Protein AF-A0A378PR17-F1 (afdb_monomer_lite)

Secondary structure (DSSP, 8-state):
-B-TTS-B-TT-EEEEEETTS-EEEEEE--TTS--GGGG-SS---EEEEEE-TT--S--------

Organism: Moraxella bovis (NCBI:txid476)

Sequence (65 aa):
MKDKNDHPLSGKSYILYNNDGEVVETGILDKEGKTSVLYDKLEKEYYIHILDVNCKNLTRYLHFV

Structure (mmCIF, N/CA/C/O backbone):
data_AF-A0A378PR17-F1
#
_entry.id   AF-A0A378PR17-F1
#
loop_
_atom_site.group_PDB
_atom_site.id
_atom_site.type_symbol
_atom_site.label_atom_id
_atom_site.label_alt_id
_atom_site.label_comp_id
_atom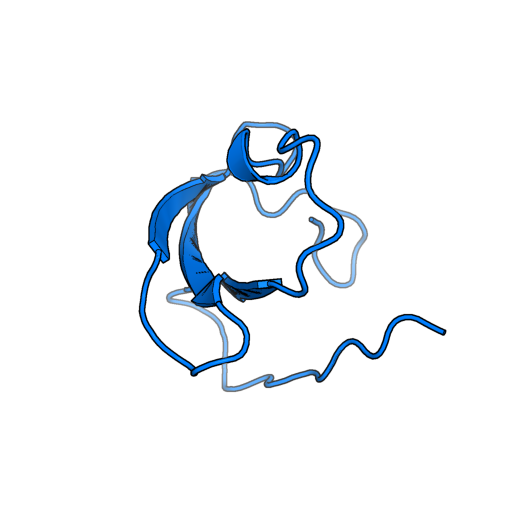_site.label_asym_id
_atom_site.label_entity_id
_atom_site.label_seq_id
_atom_site.pdbx_PDB_ins_code
_atom_site.Cartn_x
_atom_site.Cartn_y
_atom_site.Cartn_z
_atom_site.occupancy
_atom_site.B_iso_or_equiv
_atom_site.auth_seq_id
_atom_site.auth_comp_id
_atom_site.auth_asym_id
_atom_site.auth_atom_id
_atom_site.pdbx_PDB_model_num
ATOM 1 N N . MET A 1 1 ? 4.438 4.965 -1.879 1.00 82.31 1 MET A N 1
ATOM 2 C CA . MET A 1 1 ? 5.224 3.966 -1.122 1.00 82.31 1 MET A CA 1
ATOM 3 C C . MET A 1 1 ? 6.536 3.755 -1.847 1.00 82.31 1 MET A C 1
ATOM 5 O O . MET A 1 1 ? 6.536 3.672 -3.072 1.00 82.31 1 MET A O 1
ATOM 9 N N . LYS A 1 2 ? 7.645 3.745 -1.109 1.00 86.56 2 LYS A N 1
ATOM 10 C CA . LYS A 1 2 ? 8.999 3.725 -1.670 1.00 86.56 2 LYS A CA 1
ATOM 11 C C . LYS A 1 2 ? 9.877 2.717 -0.928 1.00 86.56 2 LYS A C 1
ATOM 13 O O . LYS A 1 2 ? 9.569 2.365 0.211 1.00 86.56 2 LYS A O 1
ATOM 18 N N . ASP A 1 3 ? 10.932 2.249 -1.583 1.00 84.44 3 ASP A N 1
ATOM 19 C CA . ASP A 1 3 ? 11.948 1.385 -0.992 1.00 84.44 3 ASP A CA 1
ATOM 20 C C . ASP A 1 3 ? 12.933 2.178 -0.104 1.00 84.44 3 ASP A C 1
ATOM 22 O O . ASP A 1 3 ? 12.802 3.384 0.111 1.00 84.44 3 ASP A O 1
ATOM 26 N N . LYS A 1 4 ? 13.952 1.489 0.421 1.00 85.88 4 LYS A N 1
ATOM 27 C CA . LYS A 1 4 ? 14.999 2.090 1.268 1.00 85.88 4 LYS A CA 1
ATOM 28 C C . LYS A 1 4 ? 15.891 3.121 0.557 1.00 85.88 4 LYS A C 1
ATOM 30 O O . LYS A 1 4 ? 16.622 3.835 1.233 1.00 85.88 4 LYS A O 1
ATOM 35 N N . ASN A 1 5 ? 15.865 3.157 -0.772 1.00 88.06 5 ASN A N 1
ATOM 36 C CA . ASN A 1 5 ? 16.643 4.061 -1.613 1.00 88.06 5 ASN A CA 1
ATOM 37 C C . ASN A 1 5 ? 15.772 5.205 -2.166 1.00 88.06 5 ASN A C 1
ATOM 39 O O . ASN A 1 5 ? 16.197 5.897 -3.085 1.00 88.06 5 ASN A O 1
ATOM 43 N N . ASP A 1 6 ? 14.560 5.396 -1.629 1.00 86.44 6 ASP A N 1
ATOM 44 C CA . ASP A 1 6 ? 13.572 6.378 -2.093 1.00 86.44 6 ASP A CA 1
ATOM 45 C C . ASP A 1 6 ? 13.031 6.108 -3.516 1.00 86.44 6 ASP A C 1
ATOM 47 O O . ASP A 1 6 ? 12.388 6.967 -4.126 1.00 86.44 6 ASP A O 1
ATOM 51 N N . HIS A 1 7 ? 13.203 4.890 -4.041 1.00 87.19 7 HIS A N 1
ATOM 52 C CA . HIS A 1 7 ? 12.584 4.501 -5.305 1.00 87.19 7 HIS A CA 1
ATOM 53 C C . HIS A 1 7 ? 11.125 4.080 -5.094 1.00 87.19 7 HIS A C 1
ATOM 55 O O . HIS A 1 7 ? 10.841 3.298 -4.183 1.00 87.19 7 HIS A O 1
ATOM 61 N N . PRO A 1 8 ? 10.180 4.540 -5.933 1.00 88.38 8 PRO A N 1
ATOM 62 C CA . PRO A 1 8 ? 8.798 4.081 -5.880 1.00 88.38 8 PRO A CA 1
ATOM 63 C C . PRO A 1 8 ? 8.692 2.560 -5.987 1.00 88.38 8 PRO A C 1
ATOM 65 O O . PRO A 1 8 ? 9.306 1.947 -6.860 1.00 88.38 8 PRO A O 1
ATOM 68 N N . LEU A 1 9 ? 7.840 1.955 -5.158 1.00 88.19 9 LEU A N 1
ATOM 69 C CA . LEU A 1 9 ? 7.504 0.526 -5.233 1.00 88.19 9 LEU A CA 1
ATOM 70 C C . LEU A 1 9 ? 6.519 0.239 -6.379 1.00 88.19 9 LEU A C 1
ATOM 72 O O . LEU A 1 9 ? 5.531 -0.472 -6.213 1.00 88.19 9 LEU A O 1
ATOM 76 N N . SER A 1 10 ? 6.762 0.836 -7.542 1.00 90.62 10 SER A N 1
ATOM 77 C CA . SER A 1 10 ? 5.882 0.724 -8.697 1.00 90.62 10 SER A CA 1
ATOM 78 C C . SER A 1 10 ? 5.765 -0.715 -9.193 1.00 90.62 10 SER A C 1
ATOM 80 O O . SER A 1 10 ? 6.746 -1.463 -9.206 1.00 90.62 10 SER A O 1
ATOM 82 N N . GLY A 1 11 ? 4.555 -1.107 -9.602 1.00 90.06 11 GLY A N 1
ATOM 83 C CA . GLY A 1 11 ? 4.290 -2.431 -10.161 1.00 90.06 11 GLY A CA 1
ATOM 84 C C . GLY A 1 11 ? 4.301 -3.559 -9.129 1.00 90.06 11 GLY A C 1
ATOM 85 O O . GLY A 1 11 ? 4.142 -4.720 -9.501 1.00 90.06 11 GLY A O 1
ATOM 86 N N . LYS A 1 12 ? 4.485 -3.252 -7.838 1.00 88.56 12 LYS A N 1
ATOM 87 C CA . LYS A 1 12 ? 4.384 -4.238 -6.759 1.00 88.56 12 LYS A CA 1
ATOM 88 C C . LYS A 1 12 ? 2.923 -4.484 -6.406 1.00 88.56 12 LYS A C 1
ATOM 90 O O . LYS A 1 12 ? 2.129 -3.543 -6.342 1.00 88.56 12 LYS 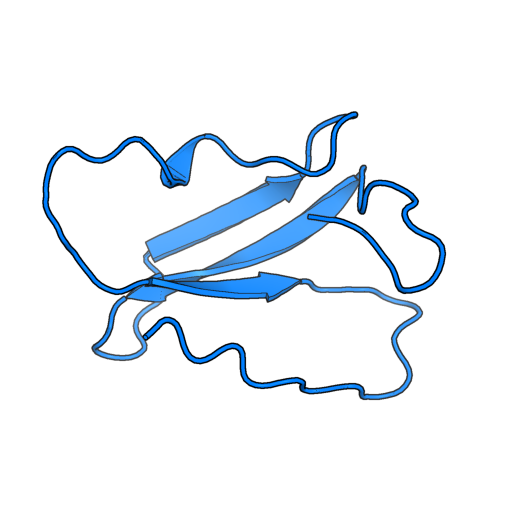A O 1
ATOM 95 N N . SER A 1 13 ? 2.594 -5.745 -6.146 1.00 90.62 13 SER A N 1
ATOM 96 C CA . SER A 1 13 ? 1.275 -6.117 -5.648 1.00 90.62 13 SER A CA 1
ATOM 97 C C . SER A 1 13 ? 1.134 -5.716 -4.182 1.00 90.62 13 SER A C 1
ATOM 99 O O . SER A 1 13 ? 2.101 -5.773 -3.421 1.00 90.62 13 SER A O 1
ATOM 101 N N . TYR A 1 14 ? -0.070 -5.342 -3.771 1.00 89.50 14 TYR A N 1
ATOM 102 C CA . TYR A 1 14 ? -0.393 -5.047 -2.381 1.00 89.50 14 TYR A CA 1
ATOM 103 C C . TYR A 1 14 ? -1.679 -5.741 -1.942 1.00 89.50 14 TYR A C 1
ATOM 105 O O . TYR A 1 14 ? -2.554 -6.035 -2.760 1.00 89.50 14 TYR A O 1
ATOM 113 N N . ILE A 1 15 ? -1.787 -5.953 -0.633 1.00 90.50 15 ILE A N 1
ATOM 114 C CA . ILE A 1 15 ? -3.015 -6.342 0.056 1.00 90.50 15 ILE A CA 1
ATOM 115 C C . ILE A 1 15 ? -3.311 -5.278 1.109 1.00 90.50 15 ILE A C 1
ATOM 117 O O . ILE A 1 15 ? -2.415 -4.887 1.860 1.00 90.50 15 ILE A O 1
ATOM 121 N N . LEU A 1 16 ? -4.549 -4.806 1.146 1.00 88.12 16 LEU A N 1
ATOM 122 C CA . LEU A 1 16 ? -5.066 -3.880 2.139 1.00 88.12 16 LEU A CA 1
ATOM 123 C C . LEU A 1 16 ? -5.984 -4.624 3.104 1.00 88.12 16 LEU A C 1
ATOM 125 O O . LEU A 1 16 ? -6.882 -5.350 2.674 1.00 88.12 16 LEU A O 1
ATOM 129 N N . TYR A 1 17 ? -5.783 -4.388 4.391 1.00 87.81 17 TYR A N 1
ATOM 130 C CA . TYR A 1 17 ? -6.571 -4.947 5.475 1.00 87.81 17 TYR A CA 1
ATOM 131 C C . TYR A 1 17 ? -7.246 -3.832 6.268 1.00 87.81 17 TYR A C 1
ATOM 133 O O . TYR A 1 17 ? -6.662 -2.758 6.433 1.00 87.81 17 TYR A O 1
ATOM 141 N N . ASN A 1 18 ? -8.450 -4.087 6.774 1.00 87.31 18 ASN A N 1
ATOM 142 C CA . ASN A 1 18 ? -9.068 -3.240 7.796 1.00 87.31 18 ASN A CA 1
ATOM 143 C C . ASN A 1 18 ? -8.463 -3.536 9.182 1.00 87.31 18 ASN A C 1
ATOM 145 O O . ASN A 1 18 ? -7.614 -4.418 9.335 1.00 87.31 18 ASN A O 1
ATOM 149 N N . ASN A 1 19 ? -8.905 -2.793 10.198 1.00 85.94 19 ASN A N 1
ATOM 150 C CA . ASN A 1 19 ? -8.449 -2.986 11.576 1.00 85.94 19 ASN A CA 1
ATOM 151 C C . ASN A 1 19 ? -8.837 -4.355 12.171 1.00 85.94 19 ASN A C 1
ATOM 153 O O . ASN A 1 19 ? -8.167 -4.862 13.063 1.00 85.94 19 ASN A O 1
ATOM 157 N N . ASP A 1 20 ? -9.875 -4.994 11.630 1.00 88.75 20 ASP A N 1
ATOM 158 C CA . ASP A 1 20 ? -10.298 -6.342 12.024 1.00 88.75 20 ASP A CA 1
ATOM 159 C C . ASP A 1 20 ? -9.413 -7.445 11.402 1.00 88.75 20 ASP A C 1
ATOM 161 O O . ASP A 1 20 ? -9.570 -8.630 11.701 1.00 88.75 20 ASP A O 1
ATOM 165 N N . GLY A 1 21 ? -8.453 -7.069 10.547 1.00 86.25 21 GLY A N 1
ATOM 166 C CA . GLY A 1 21 ? -7.550 -7.985 9.849 1.00 86.25 21 GLY A CA 1
ATOM 167 C C . GLY A 1 21 ? -8.155 -8.634 8.601 1.00 86.25 21 GLY A C 1
ATOM 168 O O . GLY A 1 21 ? -7.545 -9.534 8.019 1.00 86.25 21 GLY A O 1
ATOM 169 N N . GLU A 1 22 ? -9.330 -8.188 8.160 1.00 88.81 22 GLU A N 1
ATOM 170 C CA . GLU A 1 22 ? -9.983 -8.671 6.946 1.00 88.81 22 GLU A CA 1
ATOM 171 C C . GLU A 1 22 ? -9.412 -7.981 5.708 1.00 88.81 22 GLU A C 1
ATOM 173 O O . GLU A 1 22 ? -9.120 -6.784 5.721 1.00 88.81 22 GLU A O 1
ATOM 178 N N . VAL A 1 23 ? -9.283 -8.728 4.609 1.00 88.81 23 VAL A N 1
ATOM 179 C CA . VAL A 1 23 ? -8.834 -8.176 3.326 1.00 88.81 23 VAL A CA 1
ATOM 180 C C . VAL A 1 23 ? -9.935 -7.305 2.733 1.00 88.81 23 VAL A C 1
ATOM 182 O O . VAL A 1 23 ? -11.013 -7.792 2.401 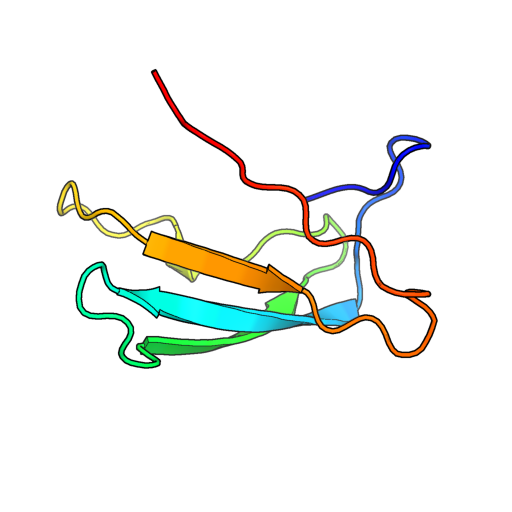1.00 88.81 23 VAL A O 1
ATOM 185 N N . VAL A 1 24 ? -9.626 -6.027 2.551 1.00 88.38 24 VAL A N 1
ATOM 186 C CA . VAL A 1 24 ? -10.517 -5.040 1.931 1.00 88.38 24 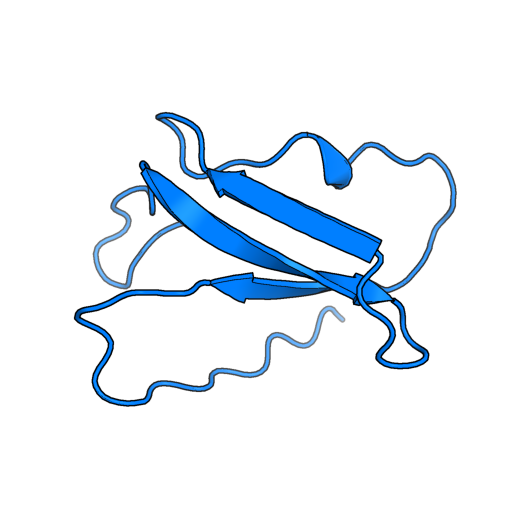VAL A CA 1
ATOM 187 C C . VAL A 1 24 ? -10.259 -4.960 0.434 1.00 88.38 24 VAL A C 1
ATOM 189 O O . VAL A 1 24 ? -11.196 -4.925 -0.358 1.00 88.38 24 VAL A O 1
ATOM 192 N N . GLU A 1 25 ? -8.986 -4.951 0.032 1.00 87.19 25 GLU A N 1
ATOM 193 C CA . GLU A 1 25 ? -8.615 -4.808 -1.372 1.00 87.19 25 GLU A CA 1
ATOM 194 C C . GLU A 1 25 ? -7.255 -5.437 -1.676 1.00 87.19 25 GLU A C 1
ATOM 196 O O . GLU A 1 25 ? -6.362 -5.497 -0.832 1.00 87.19 25 GLU A O 1
ATOM 201 N N . THR A 1 26 ? -7.074 -5.859 -2.924 1.00 89.88 26 THR A N 1
ATOM 202 C CA . THR A 1 26 ? -5.771 -6.211 -3.490 1.00 89.88 26 THR A CA 1
ATOM 203 C C . THR A 1 26 ? -5.561 -5.464 -4.795 1.00 89.88 26 THR A C 1
ATOM 205 O O . THR A 1 26 ? -6.498 -5.348 -5.585 1.00 89.88 26 THR A O 1
ATOM 208 N N . GLY A 1 27 ? -4.337 -5.029 -5.073 1.00 89.81 27 GLY A N 1
ATOM 209 C CA . GLY A 1 27 ? -4.051 -4.311 -6.311 1.00 89.81 27 GLY A CA 1
ATOM 210 C C . GLY A 1 27 ? -2.570 -4.239 -6.642 1.00 89.81 27 GLY A C 1
ATOM 211 O O . GLY A 1 27 ? -1.741 -4.907 -6.024 1.00 89.81 27 GLY A O 1
ATOM 212 N N . ILE A 1 28 ? -2.247 -3.419 -7.640 1.00 90.69 28 ILE A N 1
ATOM 213 C CA . ILE A 1 28 ? -0.878 -3.138 -8.078 1.00 90.69 28 ILE A CA 1
ATOM 214 C C . ILE A 1 28 ? -0.623 -1.644 -7.897 1.00 90.69 28 ILE A C 1
ATOM 216 O O . ILE A 1 28 ? -1.446 -0.821 -8.297 1.00 90.69 28 ILE A O 1
ATOM 220 N N . LEU A 1 29 ? 0.511 -1.294 -7.291 1.00 89.19 29 LEU A N 1
ATOM 221 C CA . LEU A 1 29 ? 0.908 0.099 -7.116 1.00 89.19 29 LEU A CA 1
ATOM 222 C C . LEU A 1 29 ? 1.238 0.762 -8.458 1.00 89.19 29 LEU A C 1
ATOM 224 O O . LEU A 1 29 ? 1.892 0.169 -9.322 1.00 89.19 29 LEU A O 1
ATOM 228 N N . ASP A 1 30 ? 0.836 2.023 -8.603 1.00 90.50 30 ASP A N 1
ATOM 229 C CA . ASP A 1 30 ? 1.078 2.804 -9.815 1.00 90.50 30 ASP A CA 1
ATOM 230 C C . ASP A 1 30 ? 2.568 3.159 -10.025 1.00 90.50 30 ASP A C 1
ATOM 232 O O . ASP A 1 30 ? 3.459 2.764 -9.268 1.00 90.50 30 ASP A O 1
ATOM 236 N N . LYS A 1 31 ? 2.871 3.928 -11.078 1.00 91.69 31 LYS A N 1
ATOM 237 C CA . LYS A 1 31 ? 4.233 4.408 -11.400 1.00 91.69 31 LYS A CA 1
ATOM 238 C C . LYS A 1 31 ? 4.898 5.234 -10.288 1.00 91.69 31 LYS A C 1
ATOM 240 O O . LYS A 1 31 ? 6.120 5.331 -10.244 1.00 91.69 31 LYS A O 1
ATOM 245 N N . GLU A 1 32 ? 4.110 5.818 -9.392 1.00 89.38 32 GLU A N 1
ATOM 246 C CA . GLU A 1 32 ? 4.568 6.612 -8.249 1.00 89.38 32 GLU A CA 1
ATOM 247 C C . GLU A 1 32 ? 4.562 5.802 -6.938 1.00 89.38 32 GLU A C 1
ATOM 249 O O . GLU A 1 32 ? 4.894 6.327 -5.869 1.00 89.38 32 GLU A O 1
ATOM 254 N N . GLY A 1 33 ? 4.216 4.511 -6.996 1.00 87.00 33 GLY A N 1
ATOM 255 C CA . GLY A 1 33 ? 4.106 3.641 -5.830 1.00 87.00 33 GLY A CA 1
ATOM 256 C C . GLY A 1 33 ? 2.885 3.962 -4.962 1.00 87.00 33 GLY A C 1
ATOM 257 O O . GLY A 1 33 ? 2.948 3.772 -3.745 1.00 87.00 33 GLY A O 1
ATOM 258 N N . LYS A 1 34 ? 1.821 4.535 -5.530 1.00 86.50 34 LYS A N 1
ATOM 259 C CA . LYS A 1 34 ? 0.586 4.913 -4.827 1.00 86.50 34 LYS A CA 1
ATOM 260 C C . LYS A 1 34 ? -0.553 3.947 -5.164 1.00 86.50 34 LYS A C 1
ATOM 262 O O . LYS A 1 34 ? -0.501 3.207 -6.145 1.00 86.50 34 LYS A O 1
ATOM 267 N N . THR A 1 35 ? -1.575 3.965 -4.312 1.00 84.25 35 THR A N 1
ATOM 268 C CA . THR A 1 35 ? -2.849 3.268 -4.503 1.00 84.25 35 THR A CA 1
ATOM 269 C C . THR A 1 35 ? -4.006 4.238 -4.248 1.00 84.25 35 THR A C 1
ATOM 271 O O . THR A 1 35 ? -3.888 5.141 -3.415 1.00 84.25 35 THR A O 1
ATOM 274 N N . SER A 1 36 ? -5.113 4.063 -4.971 1.00 74.94 36 SER A N 1
ATOM 275 C CA . SER A 1 36 ? -6.308 4.909 -4.884 1.00 74.94 36 SER A CA 1
ATOM 276 C C . SER A 1 36 ? -7.127 4.698 -3.606 1.00 74.94 36 SER A C 1
ATOM 278 O O . SER A 1 36 ? -7.976 5.532 -3.304 1.00 74.94 36 SER A O 1
ATOM 280 N N . VAL A 1 37 ? -6.862 3.636 -2.835 1.00 66.56 37 VAL A N 1
ATOM 281 C CA . VAL A 1 37 ? -7.692 3.263 -1.670 1.00 66.56 37 VAL A CA 1
ATOM 282 C C . VAL A 1 37 ? -7.555 4.224 -0.485 1.00 66.56 37 VAL A C 1
ATOM 284 O O . VAL A 1 37 ? -8.416 4.277 0.382 1.00 66.56 37 VAL A O 1
ATOM 287 N N . LEU A 1 38 ? -6.510 5.053 -0.456 1.00 63.84 38 LEU A N 1
ATOM 288 C CA . LEU A 1 38 ? -6.255 5.988 0.648 1.00 63.84 38 LEU A CA 1
ATOM 289 C C . LEU A 1 38 ? -7.145 7.250 0.631 1.00 63.84 38 LEU A C 1
ATOM 291 O O . LEU A 1 38 ? -6.927 8.151 1.434 1.00 63.84 38 LEU A O 1
ATOM 295 N N . TYR A 1 39 ? -8.127 7.339 -0.272 1.00 57.78 39 TYR A N 1
ATOM 296 C CA . TYR A 1 39 ? -9.022 8.497 -0.412 1.00 57.78 39 TYR A CA 1
ATOM 297 C C . TYR A 1 39 ? -10.426 8.275 0.168 1.00 57.78 39 TYR A C 1
ATOM 299 O O . TYR A 1 39 ? -11.383 8.910 -0.283 1.00 57.78 39 TYR A O 1
ATOM 307 N N . ASP A 1 40 ? -10.579 7.393 1.157 1.00 57.09 40 ASP A N 1
ATOM 308 C CA . ASP A 1 40 ? -11.865 7.250 1.836 1.00 57.09 40 ASP A CA 1
ATOM 309 C C . ASP A 1 40 ? -12.037 8.327 2.924 1.00 57.09 40 ASP A C 1
ATOM 311 O O . ASP A 1 40 ? -11.117 8.631 3.681 1.00 57.09 40 ASP A O 1
ATOM 315 N N . LYS A 1 41 ? -13.219 8.951 2.978 1.00 56.75 41 LYS A N 1
ATOM 316 C CA . LYS A 1 41 ? -13.526 10.091 3.874 1.00 56.75 41 LYS A CA 1
ATOM 317 C C . LYS A 1 41 ? -13.747 9.680 5.331 1.00 56.75 41 LYS A C 1
ATOM 319 O O . LYS A 1 41 ? -13.977 10.536 6.183 1.00 56.75 41 LYS A O 1
ATOM 324 N N . LEU A 1 42 ? -13.755 8.381 5.597 1.00 61.22 42 LEU A N 1
ATOM 325 C CA . LEU A 1 42 ? -13.899 7.821 6.927 1.00 61.22 42 LEU A CA 1
ATOM 326 C C . LEU A 1 42 ? -12.501 7.612 7.504 1.00 61.22 42 LEU A C 1
ATOM 328 O O . LEU A 1 42 ? -11.710 6.872 6.924 1.00 61.22 42 LEU A O 1
ATOM 332 N N . GLU A 1 43 ? -12.216 8.243 8.644 1.00 64.31 43 GLU A N 1
ATOM 333 C CA . GLU A 1 43 ? -11.011 7.982 9.436 1.00 64.31 43 GLU A CA 1
ATOM 334 C C . GLU A 1 43 ? -11.055 6.538 9.950 1.00 64.31 43 GLU A C 1
ATOM 336 O O . GLU A 1 43 ? -11.560 6.241 11.031 1.00 64.31 43 GLU A O 1
ATOM 341 N N . LYS A 1 44 ? -10.597 5.612 9.111 1.00 71.75 44 LYS A N 1
ATOM 342 C CA . LYS A 1 44 ? -10.454 4.196 9.424 1.00 71.75 44 LYS A CA 1
ATOM 343 C C . LYS A 1 44 ? -8.990 3.821 9.318 1.00 71.75 44 LYS A C 1
ATOM 345 O O . LYS A 1 44 ? -8.289 4.234 8.395 1.00 71.75 44 LYS A O 1
ATOM 350 N N . GLU A 1 45 ? -8.551 3.009 10.264 1.00 77.19 45 GLU A N 1
ATOM 351 C CA . GLU A 1 45 ? -7.225 2.416 10.231 1.00 77.19 45 GLU A CA 1
ATOM 352 C C . GLU A 1 45 ? -7.207 1.278 9.212 1.0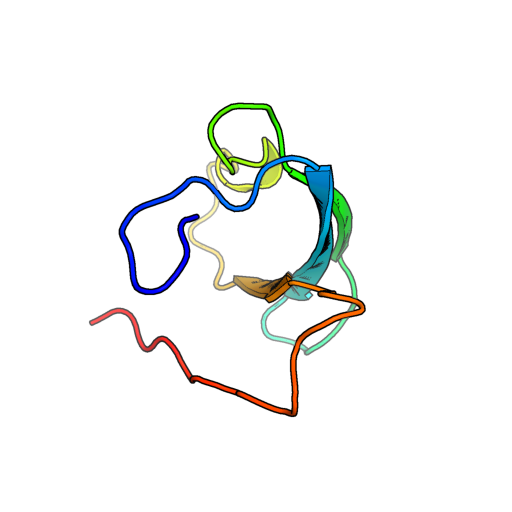0 77.19 45 GLU A C 1
ATOM 354 O O . GLU A 1 45 ? -8.040 0.368 9.246 1.00 77.19 45 GLU A O 1
ATOM 359 N N . TYR A 1 46 ? -6.240 1.346 8.300 1.00 83.19 46 TYR A N 1
ATOM 360 C CA . TYR A 1 46 ? -5.970 0.298 7.332 1.00 83.19 46 TYR A CA 1
ATOM 361 C C . TYR A 1 46 ? -4.499 -0.092 7.386 1.00 83.19 46 TYR A C 1
ATOM 363 O O . TYR A 1 46 ? -3.614 0.752 7.544 1.00 83.19 46 TYR A O 1
ATOM 371 N N . TYR A 1 47 ? -4.239 -1.376 7.172 1.00 85.88 47 TYR A N 1
ATOM 372 C CA . TYR A 1 47 ? -2.895 -1.925 7.083 1.00 85.88 47 TYR A CA 1
ATOM 373 C C . TYR A 1 47 ? -2.617 -2.357 5.653 1.00 85.88 47 TYR A C 1
ATOM 375 O O . TYR A 1 47 ? -3.420 -3.064 5.052 1.00 85.88 47 TYR A O 1
ATOM 383 N N . ILE A 1 48 ? -1.469 -1.962 5.102 1.00 86.50 48 ILE A N 1
ATOM 384 C CA . ILE A 1 48 ? -1.063 -2.383 3.761 1.00 86.50 48 ILE A CA 1
ATOM 385 C C . ILE A 1 48 ? 0.164 -3.288 3.813 1.00 86.50 48 ILE A C 1
ATOM 387 O O . ILE A 1 48 ? 1.169 -2.967 4.449 1.00 86.50 48 ILE A O 1
ATOM 391 N N . HIS A 1 49 ? 0.092 -4.411 3.105 1.00 88.50 49 HIS A N 1
ATOM 392 C CA . HIS A 1 49 ? 1.199 -5.341 2.925 1.00 88.50 49 HIS A CA 1
ATOM 393 C C . HIS A 1 49 ? 1.619 -5.341 1.457 1.00 88.50 49 HIS A C 1
ATOM 395 O O . HIS A 1 49 ? 0.824 -5.666 0.577 1.00 88.50 49 HIS A O 1
ATOM 401 N N . ILE A 1 50 ? 2.872 -4.970 1.188 1.00 87.06 50 ILE A N 1
ATOM 402 C CA . ILE A 1 50 ? 3.441 -5.018 -0.160 1.00 87.06 50 ILE A CA 1
ATOM 403 C C . ILE A 1 50 ? 4.052 -6.394 -0.394 1.00 87.06 50 ILE A C 1
ATOM 405 O O . ILE A 1 50 ? 4.966 -6.810 0.318 1.00 87.06 50 ILE A O 1
ATOM 409 N N . LEU A 1 51 ? 3.550 -7.087 -1.410 1.00 83.19 51 LEU A N 1
ATOM 410 C CA . LEU A 1 51 ? 4.071 -8.365 -1.860 1.00 83.19 51 LEU A CA 1
ATOM 411 C C . LEU A 1 51 ? 5.209 -8.096 -2.841 1.00 83.19 51 LEU A C 1
ATOM 413 O O . LEU A 1 51 ? 4.996 -7.753 -4.007 1.00 83.19 51 LEU A O 1
ATOM 417 N N . ASP A 1 52 ? 6.436 -8.250 -2.364 1.00 73.31 52 ASP A N 1
ATOM 418 C CA . ASP A 1 52 ? 7.611 -8.238 -3.219 1.00 73.31 52 ASP A CA 1
ATOM 419 C C . ASP A 1 52 ? 8.178 -9.655 -3.331 1.00 73.31 52 ASP A C 1
ATOM 421 O O . ASP A 1 52 ? 8.621 -10.244 -2.347 1.00 73.31 52 ASP A O 1
ATOM 425 N N . VAL A 1 53 ? 8.207 -10.183 -4.556 1.00 58.66 53 VAL A N 1
ATOM 426 C CA . VAL A 1 53 ? 8.778 -11.499 -4.893 1.00 58.66 53 VAL A CA 1
ATOM 427 C C . VAL A 1 53 ? 10.285 -11.564 -4.575 1.00 58.66 53 VAL A C 1
ATOM 429 O O . VAL A 1 53 ? 10.847 -12.650 -4.472 1.00 58.66 53 VAL A O 1
ATOM 432 N N . ASN A 1 54 ? 10.940 -10.413 -4.365 1.00 54.19 54 ASN A N 1
ATOM 433 C CA . ASN A 1 54 ? 12.341 -10.305 -3.949 1.00 54.19 54 ASN A CA 1
ATOM 434 C C . ASN A 1 54 ? 12.549 -9.851 -2.491 1.00 54.19 54 ASN A C 1
ATOM 436 O O . ASN A 1 54 ? 13.699 -9.708 -2.059 1.00 54.19 54 ASN A O 1
ATOM 440 N N . CYS A 1 55 ? 11.489 -9.651 -1.699 1.00 48.72 55 CYS A N 1
ATOM 441 C CA . CYS A 1 55 ? 11.658 -9.353 -0.279 1.00 48.72 55 CYS A CA 1
ATOM 442 C C . CYS A 1 55 ? 12.077 -10.622 0.467 1.00 48.72 55 CYS A C 1
ATOM 444 O O . CYS A 1 55 ? 11.254 -11.420 0.907 1.00 48.72 55 CYS A O 1
ATOM 446 N N . LYS A 1 56 ? 13.384 -10.765 0.708 1.00 44.44 56 LYS A N 1
ATOM 447 C CA . LYS A 1 56 ? 13.850 -11.441 1.922 1.00 44.44 56 LYS A CA 1
ATOM 448 C C . LYS A 1 56 ? 13.177 -10.746 3.114 1.00 44.44 56 LYS A C 1
ATOM 450 O O . LYS A 1 56 ? 13.584 -9.643 3.462 1.00 44.44 56 LYS A O 1
ATOM 455 N N . ASN A 1 57 ? 12.119 -11.369 3.642 1.00 40.59 57 ASN A N 1
ATOM 456 C CA . ASN A 1 57 ? 11.404 -11.099 4.896 1.00 40.59 57 ASN A CA 1
ATOM 457 C C . ASN A 1 57 ? 11.819 -9.805 5.615 1.00 40.59 57 ASN A C 1
ATOM 459 O O . ASN A 1 57 ? 12.732 -9.813 6.438 1.00 40.59 57 ASN A O 1
ATOM 463 N N . LEU A 1 58 ? 11.135 -8.698 5.330 1.00 40.91 58 LEU A N 1
ATOM 464 C CA . LEU A 1 58 ? 11.307 -7.449 6.071 1.00 40.91 58 LEU A CA 1
ATOM 465 C C . LEU A 1 58 ? 9.931 -6.905 6.452 1.00 40.91 58 LEU A C 1
ATOM 467 O O . LEU A 1 58 ? 9.415 -5.962 5.862 1.00 40.91 58 LEU A O 1
ATOM 471 N N . THR A 1 59 ? 9.324 -7.544 7.450 1.00 39.94 59 THR A N 1
ATOM 472 C CA . THR A 1 59 ? 8.132 -7.036 8.131 1.00 39.94 59 THR A CA 1
ATOM 473 C C . THR A 1 59 ? 8.533 -5.788 8.914 1.00 39.94 59 THR A C 1
ATOM 475 O O . THR A 1 59 ? 9.298 -5.878 9.875 1.00 39.94 59 TH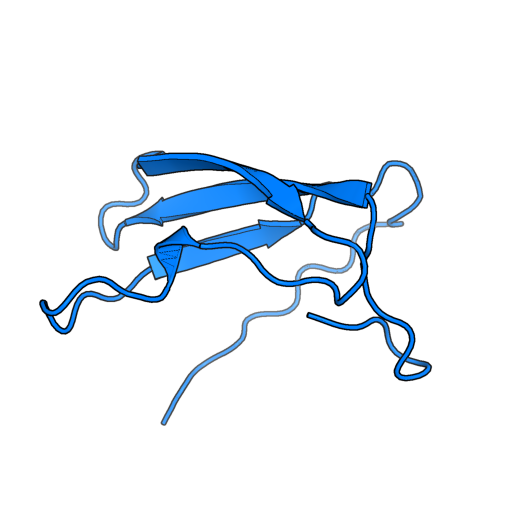R A O 1
ATOM 478 N N . ARG A 1 60 ? 8.058 -4.607 8.505 1.00 41.06 60 ARG A N 1
ATOM 479 C CA . ARG A 1 60 ? 8.277 -3.353 9.239 1.00 41.06 60 ARG A CA 1
ATOM 480 C C . ARG A 1 60 ? 6.922 -2.756 9.609 1.00 41.06 60 ARG A C 1
ATOM 482 O O . ARG A 1 60 ? 6.178 -2.332 8.733 1.00 41.06 60 ARG A O 1
ATOM 489 N N . TYR A 1 61 ? 6.617 -2.751 10.905 1.00 38.88 61 TYR A N 1
ATOM 490 C CA . TYR A 1 61 ? 5.434 -2.103 11.470 1.00 38.88 61 TYR A CA 1
ATOM 491 C C . TYR A 1 61 ? 5.556 -0.583 11.295 1.00 38.88 61 TYR A C 1
ATOM 493 O O . TYR A 1 61 ? 6.523 0.016 11.768 1.00 38.88 61 TYR A O 1
ATOM 501 N N . LEU A 1 62 ? 4.600 0.034 10.601 1.00 44.19 62 LEU A N 1
ATOM 502 C CA . LEU A 1 62 ? 4.436 1.487 10.566 1.00 44.19 62 LEU A CA 1
ATOM 503 C C . LEU A 1 62 ? 3.330 1.847 11.564 1.00 44.19 62 LEU A C 1
ATOM 505 O O . LEU A 1 62 ? 2.181 1.466 11.373 1.00 44.19 62 LEU A O 1
ATOM 509 N N . HIS A 1 63 ? 3.707 2.532 12.644 1.00 34.16 63 HIS A N 1
ATOM 510 C CA . HIS A 1 63 ? 2.799 3.126 13.625 1.00 34.16 63 HIS A CA 1
ATOM 511 C C . HIS A 1 63 ? 2.677 4.615 13.288 1.00 34.16 63 HIS A C 1
ATOM 513 O O . HIS A 1 63 ? 3.694 5.312 13.255 1.00 34.16 63 HIS A O 1
ATOM 519 N N . PHE A 1 64 ? 1.468 5.082 12.984 1.00 50.38 64 PHE A N 1
ATOM 520 C CA . PHE A 1 64 ? 1.187 6.502 12.788 1.00 50.38 64 PHE A CA 1
ATOM 521 C C . PHE A 1 64 ? 0.768 7.084 14.146 1.00 50.38 64 PHE A C 1
ATOM 523 O O . PHE A 1 64 ? -0.145 6.553 14.772 1.00 50.38 64 PHE A O 1
ATOM 530 N N . VAL A 1 65 ? 1.500 8.100 14.620 1.00 56.41 65 VAL A N 1
ATOM 531 C CA . VAL A 1 65 ? 1.223 8.876 15.848 1.00 56.41 65 VAL A CA 1
ATOM 532 C C . VAL A 1 65 ? 0.589 10.199 15.459 1.00 56.41 65 VAL A C 1
ATOM 534 O O . VAL A 1 65 ? 1.066 10.770 14.450 1.00 56.41 65 VAL A O 1
#

Foldseek 3Di:
DADPVRQAPFQWKKFKAFPVRDTPDIDTAHNRNDDPPVPDPDPTDMDMDTDDPPDPDDDDDDDDD

pLDDT: mean 75.62, std 17.64, range [34.16, 91.69]

Radius of gyration: 12.1 Å; chains: 1; bounding box: 30×22×27 Å